Protein AF-A0A075MKU5-F1 (afdb_monomer_lite)

Radius of gyration: 11.66 Å; chains: 1; bounding box: 24×26×32 Å

Foldseek 3Di:
DVVVVVVPLVVVLVVVCVVVVHDSVVVVVQAPSSGHGDPVVVCVVVVPD

Structure (mmCIF, N/CA/C/O backbone):
data_AF-A0A075MKU5-F1
#
_entry.id   AF-A0A075MKU5-F1
#
loop_
_atom_site.group_PDB
_atom_site.id
_atom_site.type_symbol
_atom_site.label_atom_id
_atom_site.label_alt_id
_atom_site.label_comp_id
_atom_site.label_asym_id
_atom_site.label_entity_id
_atom_site.label_seq_id
_atom_site.pdbx_PDB_ins_code
_atom_site.Cartn_x
_atom_site.Cartn_y
_atom_site.Cartn_z
_atom_site.occupancy
_atom_site.B_iso_or_equiv
_atom_site.auth_seq_id
_atom_site.auth_comp_id
_atom_site.auth_asym_id
_atom_site.auth_atom_id
_atom_site.pdbx_PDB_model_num
ATOM 1 N N . MET A 1 1 ? 16.156 -17.593 -4.764 1.00 40.16 1 MET A N 1
ATOM 2 C CA . MET A 1 1 ? 15.793 -16.577 -5.783 1.00 40.16 1 MET A CA 1
ATOM 3 C C . MET A 1 1 ? 14.449 -15.915 -5.447 1.00 40.16 1 MET A C 1
ATOM 5 O O . MET A 1 1 ? 13.446 -16.202 -6.078 1.00 40.16 1 MET A O 1
ATOM 9 N N . ALA A 1 2 ? 14.419 -15.014 -4.457 1.00 38.66 2 ALA A N 1
ATOM 10 C CA . ALA A 1 2 ? 13.271 -14.129 -4.180 1.00 38.66 2 ALA A CA 1
ATOM 11 C C . ALA A 1 2 ? 13.411 -12.752 -4.873 1.00 38.66 2 ALA A C 1
ATOM 13 O O . ALA A 1 2 ? 12.446 -12.010 -5.035 1.00 38.66 2 ALA A O 1
ATOM 14 N N . VAL A 1 3 ? 14.626 -12.443 -5.337 1.00 45.44 3 VAL A N 1
ATOM 15 C CA . VAL A 1 3 ? 15.012 -11.166 -5.951 1.00 45.44 3 VAL A CA 1
ATOM 16 C C . VAL A 1 3 ? 14.433 -10.955 -7.355 1.00 45.44 3 VAL A C 1
ATOM 18 O O . VAL A 1 3 ? 14.123 -9.830 -7.718 1.00 45.44 3 VAL A O 1
ATOM 21 N N . ALA A 1 4 ? 14.185 -12.022 -8.124 1.00 41.19 4 ALA A N 1
ATOM 22 C CA . ALA A 1 4 ? 13.647 -11.912 -9.484 1.00 41.19 4 ALA A CA 1
ATOM 23 C C . ALA A 1 4 ? 12.135 -11.613 -9.518 1.00 41.19 4 ALA A C 1
ATOM 25 O O . ALA A 1 4 ? 11.667 -10.885 -10.389 1.00 41.19 4 ALA A O 1
ATOM 26 N N . ALA A 1 5 ? 11.369 -12.100 -8.534 1.00 40.91 5 ALA A N 1
ATOM 27 C CA . ALA A 1 5 ? 9.955 -11.744 -8.384 1.00 40.91 5 ALA A CA 1
ATOM 28 C C . ALA A 1 5 ? 9.780 -10.275 -7.942 1.00 40.91 5 ALA A C 1
ATOM 30 O O . ALA A 1 5 ? 8.816 -9.622 -8.338 1.00 40.91 5 ALA A O 1
ATOM 31 N N . MET A 1 6 ? 10.752 -9.746 -7.184 1.00 44.91 6 MET A N 1
ATOM 32 C CA . MET A 1 6 ? 10.859 -8.341 -6.761 1.00 44.91 6 MET A CA 1
ATOM 33 C C . MET A 1 6 ? 11.269 -7.376 -7.881 1.00 44.91 6 MET A C 1
ATOM 35 O O . MET A 1 6 ? 11.001 -6.178 -7.782 1.00 44.91 6 MET A O 1
ATOM 39 N N . SER A 1 7 ? 11.844 -7.870 -8.981 1.00 47.50 7 SER A N 1
ATOM 40 C CA . SER A 1 7 ? 12.157 -7.035 -10.148 1.00 47.50 7 SER A CA 1
ATOM 41 C C . SER A 1 7 ? 10.907 -6.509 -10.864 1.00 47.50 7 SER A C 1
ATOM 43 O O . SER A 1 7 ? 10.971 -5.465 -11.510 1.00 47.50 7 SER A O 1
ATOM 45 N N . ASN A 1 8 ? 9.739 -7.147 -10.701 1.00 52.88 8 ASN A N 1
ATOM 46 C CA . ASN A 1 8 ? 8.466 -6.629 -11.214 1.00 52.88 8 ASN A CA 1
ATOM 47 C C . ASN A 1 8 ? 7.714 -5.829 -10.131 1.00 52.88 8 ASN A C 1
ATOM 49 O O . ASN A 1 8 ? 6.647 -6.218 -9.647 1.00 52.88 8 ASN A O 1
ATOM 53 N N . ARG A 1 9 ? 8.288 -4.683 -9.739 1.00 54.97 9 ARG A N 1
ATOM 54 C CA . ARG A 1 9 ? 7.792 -3.830 -8.637 1.00 54.97 9 ARG A CA 1
ATOM 55 C C . ARG A 1 9 ? 6.345 -3.345 -8.829 1.00 54.97 9 ARG A C 1
ATOM 57 O O . ARG A 1 9 ? 5.629 -3.143 -7.850 1.00 54.97 9 ARG A O 1
ATOM 64 N N . LYS A 1 10 ? 5.866 -3.230 -10.077 1.00 56.62 10 LYS A N 1
ATOM 65 C CA . LYS A 1 10 ? 4.455 -2.911 -10.382 1.00 56.62 10 LYS A CA 1
ATOM 66 C C . LYS A 1 10 ? 3.497 -4.046 -10.000 1.00 56.62 10 LYS A C 1
ATOM 68 O O . LYS A 1 10 ? 2.418 -3.765 -9.479 1.00 56.62 10 LYS A O 1
ATOM 73 N N . SER A 1 11 ? 3.887 -5.304 -10.224 1.00 58.66 11 SER A N 1
ATOM 74 C CA . SER A 1 11 ? 3.061 -6.476 -9.891 1.00 58.66 11 SER A CA 1
ATOM 75 C C . SER A 1 11 ? 2.935 -6.681 -8.375 1.00 58.66 11 SER A C 1
ATOM 77 O O . SER A 1 11 ? 1.878 -7.081 -7.884 1.00 58.66 11 SER A O 1
ATOM 79 N N . ILE A 1 12 ? 3.976 -6.338 -7.608 1.00 71.50 12 ILE A N 1
ATOM 80 C CA . ILE A 1 12 ? 3.959 -6.447 -6.141 1.00 71.50 12 ILE A CA 1
ATOM 81 C C . ILE A 1 12 ? 3.104 -5.351 -5.508 1.00 71.50 12 ILE A C 1
ATOM 83 O O . ILE A 1 12 ? 2.279 -5.663 -4.655 1.00 71.50 12 ILE A O 1
ATOM 87 N N . ALA A 1 13 ? 3.221 -4.097 -5.957 1.00 72.31 13 ALA A N 1
ATOM 88 C CA . ALA A 1 13 ? 2.406 -3.002 -5.427 1.00 72.31 13 ALA A CA 1
ATOM 89 C C . ALA A 1 13 ? 0.898 -3.264 -5.600 1.00 72.31 13 ALA A C 1
ATOM 91 O O . ALA A 1 13 ? 0.111 -2.980 -4.702 1.00 72.31 13 ALA A O 1
ATOM 92 N N . GLU A 1 14 ? 0.486 -3.858 -6.724 1.00 78.25 14 GLU A N 1
ATOM 93 C CA . GLU A 1 14 ? -0.910 -4.256 -6.935 1.00 78.25 14 GLU A CA 1
ATOM 94 C C . GLU A 1 14 ? -1.363 -5.3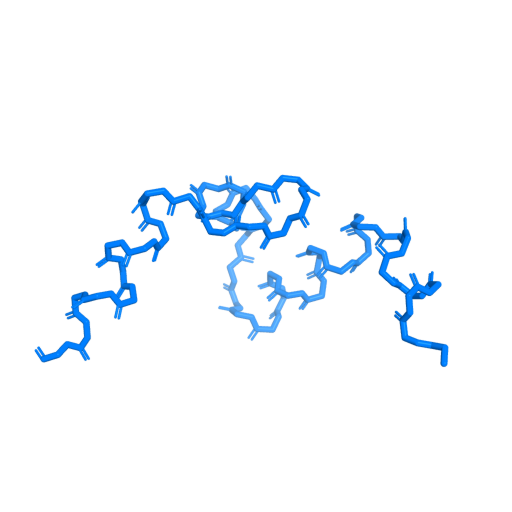55 -5.972 1.00 78.25 14 GLU A C 1
ATOM 96 O O . GLU A 1 14 ? -2.417 -5.229 -5.349 1.00 78.25 14 GLU A O 1
ATOM 101 N N . LYS A 1 15 ? -0.560 -6.413 -5.818 1.00 78.8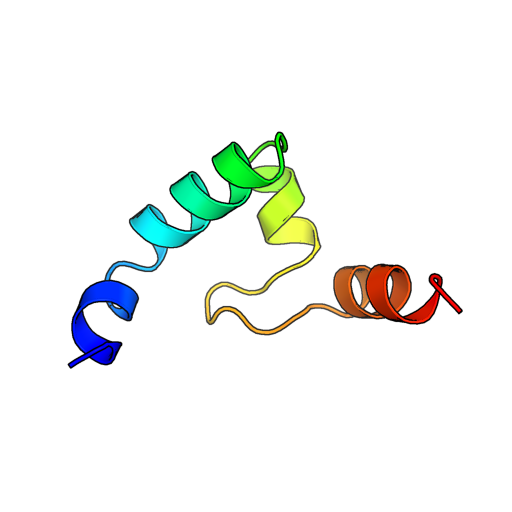1 15 LYS A N 1
ATOM 102 C CA . LYS A 1 15 ? -0.869 -7.524 -4.908 1.00 78.81 15 LYS A CA 1
ATOM 103 C C . LYS A 1 15 ? -0.926 -7.070 -3.453 1.00 78.81 15 LYS A C 1
ATOM 105 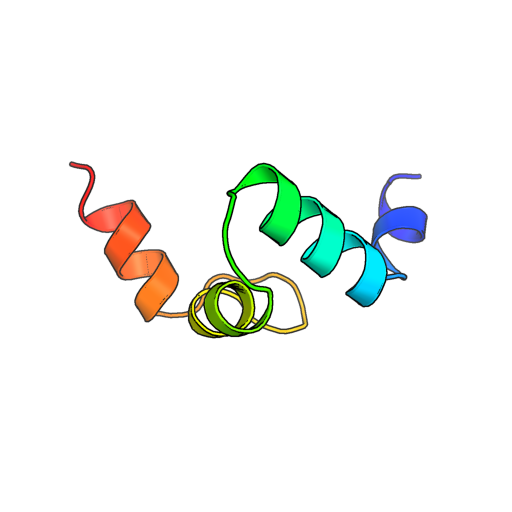O O . LYS A 1 15 ? -1.835 -7.474 -2.732 1.00 78.81 15 LYS A O 1
ATOM 110 N N . VAL A 1 16 ? 0.006 -6.215 -3.035 1.00 76.44 16 VAL A N 1
ATOM 111 C CA . VAL A 1 16 ? 0.048 -5.645 -1.682 1.00 76.44 16 VAL A CA 1
ATOM 112 C C . VAL A 1 16 ? -1.153 -4.734 -1.452 1.00 76.44 16 VAL A C 1
ATOM 114 O O . VAL A 1 16 ? -1.859 -4.918 -0.467 1.00 76.44 16 VAL A O 1
ATOM 117 N N . ALA A 1 17 ? -1.458 -3.827 -2.386 1.00 82.19 17 ALA A N 1
ATOM 118 C CA . ALA A 1 17 ? -2.632 -2.960 -2.291 1.00 82.19 17 ALA A CA 1
ATOM 119 C C . ALA A 1 17 ? -3.933 -3.776 -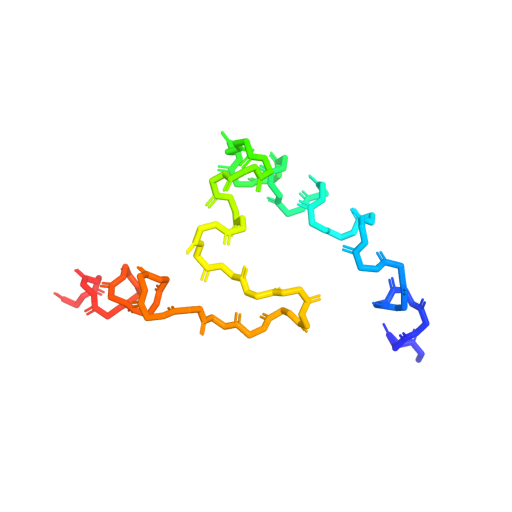2.186 1.00 82.19 17 ALA A C 1
ATOM 121 O O . ALA A 1 17 ? -4.757 -3.507 -1.315 1.00 82.19 17 ALA A O 1
ATOM 122 N N . LYS A 1 18 ? -4.074 -4.832 -3.003 1.00 84.06 18 LYS A N 1
ATOM 123 C CA . LYS A 1 18 ? -5.218 -5.753 -2.953 1.00 84.06 18 LYS A CA 1
ATOM 124 C C . LYS A 1 18 ? -5.306 -6.497 -1.618 1.00 84.06 18 LYS A C 1
ATOM 126 O O . LYS A 1 18 ? -6.395 -6.601 -1.066 1.00 84.06 18 LYS A O 1
ATOM 131 N N . LYS A 1 19 ? -4.181 -6.987 -1.088 1.00 80.69 19 LYS A N 1
ATOM 132 C CA . LYS A 1 19 ? -4.129 -7.700 0.200 1.00 80.69 19 LYS A CA 1
ATOM 133 C C . LYS A 1 19 ? -4.463 -6.790 1.385 1.00 80.69 19 LYS A C 1
ATOM 135 O O . LYS A 1 19 ? -5.101 -7.239 2.326 1.00 80.69 19 LYS A O 1
ATOM 140 N N . LEU A 1 20 ? -4.062 -5.523 1.310 1.00 79.12 20 LEU A N 1
ATOM 141 C CA . LEU A 1 20 ? -4.372 -4.494 2.304 1.00 79.12 20 LEU A CA 1
ATOM 142 C C . LEU A 1 20 ? -5.762 -3.861 2.106 1.00 79.12 20 LEU A C 1
ATOM 144 O O . LEU A 1 20 ? -6.153 -3.008 2.893 1.00 79.12 20 LEU A O 1
ATOM 148 N N . GLY A 1 21 ? -6.501 -4.224 1.050 1.00 84.44 21 GLY A N 1
ATOM 149 C CA . GLY A 1 21 ? -7.811 -3.636 0.748 1.00 84.44 21 GLY A CA 1
ATOM 150 C C . GLY A 1 21 ? -7.766 -2.144 0.392 1.00 84.44 21 GLY A C 1
ATOM 151 O O . GLY A 1 21 ? -8.779 -1.453 0.488 1.00 84.44 21 GLY A O 1
ATOM 152 N N . ILE A 1 22 ? -6.607 -1.622 -0.022 1.00 84.50 22 ILE A N 1
ATOM 153 C CA . ILE A 1 22 ? -6.414 -0.205 -0.357 1.00 84.50 22 ILE A CA 1
ATOM 154 C C . ILE A 1 22 ? -6.177 -0.002 -1.853 1.00 84.50 22 ILE A C 1
ATOM 156 O O . ILE A 1 22 ? -5.749 -0.892 -2.586 1.00 84.50 22 ILE A O 1
ATOM 160 N N . LYS A 1 23 ? -6.405 1.224 -2.331 1.00 85.31 23 LYS A N 1
ATOM 161 C CA . LYS A 1 23 ? -6.026 1.620 -3.695 1.00 85.31 23 LYS A CA 1
ATOM 162 C C . LYS A 1 23 ? -4.503 1.762 -3.803 1.00 85.31 23 LYS A C 1
ATOM 164 O O . LYS A 1 23 ? -3.863 2.271 -2.885 1.00 85.31 23 LYS A O 1
ATOM 169 N N . LYS A 1 24 ? -3.924 1.431 -4.966 1.00 82.00 24 LYS A N 1
ATOM 170 C CA . LYS A 1 24 ? -2.480 1.602 -5.247 1.00 82.00 24 LYS A CA 1
ATOM 171 C C . LYS A 1 24 ? -1.965 3.016 -4.969 1.00 82.00 24 LYS A C 1
ATOM 173 O O . LYS A 1 24 ? -0.875 3.169 -4.442 1.00 82.00 24 LYS A O 1
ATOM 178 N N . ALA A 1 25 ? -2.755 4.044 -5.288 1.00 83.94 25 ALA A N 1
ATOM 179 C CA . ALA A 1 25 ? -2.389 5.435 -5.012 1.00 83.94 25 ALA A CA 1
ATOM 180 C C . ALA A 1 25 ? -2.175 5.686 -3.510 1.00 83.94 25 ALA A C 1
ATOM 182 O O . ALA A 1 25 ? -1.238 6.374 -3.120 1.00 83.94 25 ALA A O 1
ATOM 183 N N . ARG A 1 26 ? -3.000 5.052 -2.668 1.00 85.06 26 ARG A N 1
ATOM 184 C CA . ARG A 1 26 ? -2.868 5.106 -1.212 1.00 85.06 26 ARG A CA 1
ATOM 185 C C . ARG A 1 26 ? -1.651 4.316 -0.732 1.00 85.06 26 ARG A C 1
ATOM 187 O O . ARG A 1 26 ? -0.972 4.766 0.174 1.00 85.06 26 ARG A O 1
ATOM 194 N N . LEU A 1 27 ? -1.312 3.201 -1.381 1.00 83.44 27 LEU A N 1
ATOM 195 C CA . LEU A 1 27 ? -0.058 2.492 -1.108 1.00 83.44 27 LEU A CA 1
ATOM 196 C C . LEU A 1 27 ? 1.170 3.368 -1.434 1.00 83.44 27 LEU A C 1
ATOM 198 O O . LEU A 1 27 ? 2.067 3.484 -0.609 1.00 83.44 27 LEU A O 1
ATOM 202 N N . TYR A 1 28 ? 1.186 4.060 -2.579 1.00 84.44 28 TYR A N 1
ATOM 203 C CA . TYR A 1 28 ? 2.287 4.965 -2.956 1.00 84.44 28 TYR A CA 1
ATOM 204 C C . TYR A 1 28 ? 2.417 6.210 -2.072 1.00 84.44 28 TYR A C 1
ATOM 206 O O . TYR A 1 28 ? 3.454 6.879 -2.085 1.00 84.44 28 TYR A O 1
ATOM 214 N N . TYR A 1 29 ? 1.381 6.531 -1.301 1.00 85.81 29 TYR A N 1
ATOM 215 C CA . TYR A 1 29 ? 1.454 7.573 -0.286 1.00 85.81 29 TYR A CA 1
ATOM 216 C C . TYR A 1 29 ? 2.338 7.148 0.897 1.00 85.81 29 TYR A C 1
ATOM 218 O O . TYR A 1 29 ? 3.073 7.967 1.443 1.00 85.81 29 TYR A O 1
ATOM 226 N N . TYR A 1 30 ? 2.329 5.858 1.243 1.00 83.56 30 TYR A N 1
ATOM 227 C CA . TYR A 1 30 ? 3.056 5.314 2.393 1.00 83.56 30 TYR A CA 1
ATOM 228 C C . TYR A 1 30 ? 4.381 4.640 2.036 1.00 83.56 30 TYR A C 1
ATOM 230 O O . TYR A 1 30 ? 5.235 4.492 2.906 1.00 83.56 30 TYR A O 1
ATOM 238 N N . VAL A 1 31 ? 4.572 4.235 0.779 1.00 81.00 31 VAL A N 1
ATOM 239 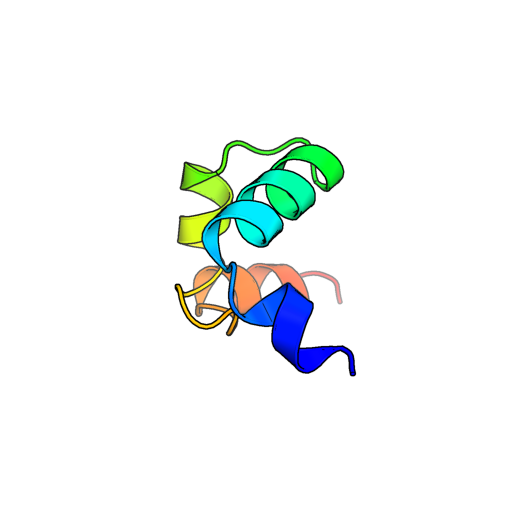C CA . VAL A 1 31 ? 5.726 3.435 0.348 1.00 81.00 31 VAL A CA 1
ATOM 240 C C . VAL A 1 31 ? 6.340 4.024 -0.925 1.00 81.00 31 VAL A C 1
ATOM 242 O O . VAL A 1 31 ? 5.624 4.495 -1.816 1.00 81.00 31 VAL A O 1
ATOM 245 N N . ASN A 1 32 ? 7.668 4.026 -1.016 1.00 82.56 32 ASN A N 1
ATOM 246 C CA . ASN A 1 32 ? 8.408 4.452 -2.203 1.00 82.56 32 ASN A CA 1
ATOM 247 C C . ASN A 1 32 ? 8.394 3.383 -3.308 1.00 82.56 32 ASN A C 1
ATOM 249 O O . ASN A 1 32 ? 8.015 2.231 -3.097 1.00 82.56 32 ASN A O 1
ATOM 253 N N . GLY A 1 33 ? 8.835 3.764 -4.511 1.00 71.12 33 GLY A N 1
ATOM 254 C CA . GLY A 1 33 ? 8.916 2.858 -5.663 1.00 71.12 33 GLY A CA 1
ATOM 255 C C . GLY A 1 33 ? 9.935 1.721 -5.503 1.00 71.12 33 GLY A C 1
ATOM 256 O O . GLY A 1 33 ? 9.817 0.702 -6.185 1.00 71.12 33 GLY A O 1
ATOM 257 N N . ASP A 1 34 ? 10.914 1.878 -4.612 1.00 71.06 34 ASP A N 1
ATOM 258 C CA . ASP A 1 34 ? 11.872 0.846 -4.196 1.00 71.06 34 ASP A CA 1
ATOM 259 C C . ASP A 1 34 ? 11.347 -0.055 -3.060 1.00 71.06 34 ASP A C 1
ATOM 261 O O . ASP A 1 34 ? 11.956 -1.082 -2.778 1.00 71.06 34 ASP A O 1
ATOM 265 N N . GLY A 1 35 ? 10.195 0.275 -2.461 1.00 71.94 35 GLY A N 1
ATOM 266 C CA . GLY A 1 35 ? 9.575 -0.505 -1.387 1.00 71.94 35 GLY A CA 1
ATOM 267 C C . GLY A 1 35 ? 9.912 -0.040 0.033 1.00 71.94 35 GLY A C 1
ATOM 268 O O . GLY A 1 35 ? 9.333 -0.573 0.978 1.00 71.94 35 GLY A O 1
ATOM 269 N N . SER A 1 36 ? 10.783 0.959 0.208 1.00 77.12 36 SER A N 1
ATOM 270 C CA . SER A 1 36 ? 11.009 1.591 1.515 1.00 77.12 36 SER A CA 1
ATOM 271 C C . SER A 1 36 ? 9.783 2.368 2.012 1.00 77.12 36 SER A C 1
ATOM 273 O O . SER A 1 36 ? 9.015 2.936 1.228 1.00 77.12 36 SER A O 1
ATOM 275 N N . CYS A 1 37 ? 9.597 2.407 3.335 1.00 79.94 37 CYS A N 1
ATOM 276 C CA . CYS A 1 37 ? 8.533 3.195 3.954 1.00 79.94 37 CYS A CA 1
ATOM 277 C C . CYS A 1 37 ? 8.835 4.693 3.851 1.00 79.94 37 CYS A C 1
ATOM 279 O O . CYS A 1 37 ? 9.941 5.143 4.146 1.00 79.94 37 CYS A O 1
ATOM 281 N N . LYS A 1 38 ? 7.822 5.470 3.469 1.00 83.88 38 LYS A N 1
ATOM 282 C CA . LYS A 1 38 ? 7.828 6.931 3.586 1.00 83.88 38 LYS A CA 1
ATOM 283 C C . LYS A 1 38 ? 7.519 7.336 5.020 1.00 83.88 38 LYS A C 1
ATOM 285 O O . LYS A 1 38 ? 6.939 6.563 5.778 1.00 83.88 38 LYS A O 1
ATOM 290 N N . GLU A 1 39 ? 7.802 8.590 5.354 1.00 85.75 39 GLU A N 1
ATOM 291 C CA . GLU A 1 39 ? 7.548 9.160 6.682 1.00 85.75 39 GLU A CA 1
ATOM 292 C C . GLU A 1 39 ? 6.088 8.975 7.138 1.00 85.75 39 GLU A C 1
ATOM 294 O O . GLU A 1 39 ? 5.826 8.593 8.273 1.00 85.75 39 GLU A O 1
ATOM 299 N N . ALA A 1 40 ? 5.125 9.142 6.223 1.00 81.00 40 ALA A N 1
ATOM 300 C CA . ALA A 1 40 ? 3.710 8.892 6.496 1.00 81.00 40 ALA A CA 1
ATOM 301 C C . ALA A 1 40 ? 3.405 7.419 6.831 1.00 81.00 40 ALA A C 1
ATOM 303 O O . ALA A 1 40 ? 2.504 7.147 7.618 1.00 81.00 40 ALA A O 1
ATOM 304 N N . GLY A 1 41 ? 4.127 6.473 6.219 1.00 80.75 41 GLY A N 1
ATOM 305 C CA . GLY A 1 41 ? 4.011 5.045 6.521 1.00 80.75 41 GLY A CA 1
ATOM 306 C C . GLY A 1 41 ? 4.685 4.693 7.845 1.00 80.75 41 GLY A C 1
ATOM 307 O O . GLY A 1 41 ? 4.122 3.944 8.635 1.00 80.75 41 GLY A O 1
ATOM 308 N N . GLY A 1 42 ? 5.841 5.304 8.123 1.00 78.38 42 GLY A N 1
ATOM 309 C CA . GLY A 1 42 ? 6.536 5.179 9.405 1.00 78.38 42 GLY A CA 1
ATOM 310 C C . GLY A 1 42 ? 5.676 5.648 10.579 1.00 78.38 42 GLY A C 1
ATOM 311 O O . GLY A 1 42 ? 5.521 4.910 11.541 1.00 78.38 42 GLY A O 1
ATOM 312 N N . LYS A 1 43 ? 5.016 6.809 10.460 1.00 81.06 43 LYS A N 1
ATOM 313 C CA . LYS A 1 43 ? 4.112 7.334 11.502 1.00 81.06 43 LYS A CA 1
ATOM 314 C C . LYS A 1 43 ? 2.899 6.440 11.769 1.00 81.06 43 LYS A C 1
ATOM 316 O O . LYS A 1 43 ? 2.440 6.385 12.902 1.00 81.06 43 LYS A O 1
ATOM 321 N N . LEU A 1 44 ? 2.384 5.737 10.755 1.00 75.88 44 LEU A N 1
ATOM 322 C CA . LEU A 1 44 ? 1.322 4.745 10.961 1.00 75.88 44 LEU A CA 1
ATOM 323 C C . LEU A 1 44 ? 1.820 3.533 11.749 1.00 75.88 44 LEU A C 1
ATOM 325 O O . LEU A 1 44 ? 1.116 3.067 12.632 1.00 75.88 44 LEU A O 1
ATOM 329 N N . LEU A 1 45 ? 3.022 3.042 11.436 1.00 73.81 45 LEU A N 1
ATOM 330 C CA . LEU A 1 45 ? 3.614 1.888 12.119 1.00 73.81 45 LEU A CA 1
ATOM 331 C C . LEU A 1 45 ? 4.074 2.224 13.545 1.00 73.81 45 LEU A C 1
ATOM 333 O O . LEU A 1 45 ? 4.047 1.365 14.418 1.00 73.81 45 LEU A O 1
ATOM 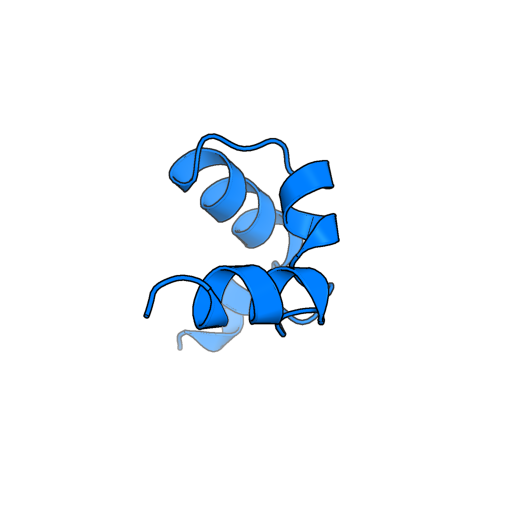337 N N . GLU A 1 46 ? 4.499 3.463 13.784 1.00 75.94 46 GLU A N 1
ATOM 338 C CA . GLU A 1 46 ? 4.954 3.934 15.096 1.00 75.94 46 GLU A CA 1
ATOM 339 C C . GLU A 1 46 ? 3.791 4.356 16.011 1.00 75.94 46 GLU A C 1
ATOM 341 O O . GLU A 1 46 ? 3.915 4.286 17.230 1.00 75.94 46 GLU A O 1
ATOM 346 N N . GLY A 1 47 ? 2.646 4.738 15.429 1.00 58.09 47 GLY A N 1
ATOM 347 C CA . GLY A 1 47 ? 1.413 5.076 16.145 1.00 58.09 47 GLY A CA 1
ATOM 348 C C . GLY A 1 47 ? 0.597 3.878 16.657 1.00 58.09 47 GLY A C 1
ATOM 349 O O . GLY A 1 47 ? -0.425 4.096 17.298 1.00 58.09 47 GLY A O 1
ATOM 350 N N . GLU A 1 48 ? 1.027 2.638 16.396 1.00 53.81 48 GLU A N 1
ATOM 351 C CA . GLU A 1 48 ? 0.483 1.399 16.989 1.00 53.81 48 GLU A CA 1
ATOM 352 C C . GLU A 1 48 ? 1.321 0.928 18.203 1.00 53.81 48 GLU A C 1
ATOM 354 O O . GLU A 1 48 ? 1.667 -0.249 18.325 1.00 53.81 48 GLU A O 1
ATOM 359 N N . LYS A 1 49 ? 1.673 1.847 19.109 1.00 43.59 49 LYS A N 1
ATOM 360 C CA . LYS A 1 49 ? 2.207 1.509 20.440 1.00 43.59 49 LYS A CA 1
ATOM 361 C C . LYS A 1 49 ? 1.240 1.887 21.548 1.00 43.59 49 LYS A C 1
ATOM 363 O O . LYS A 1 49 ? 0.659 2.990 21.465 1.00 43.59 49 LYS A O 1
#

Sequence (49 aa):
MAVAAMSNRKSIAEKVAKKLGIKKARLYYYVNGDGSCKEAGGKLLEGEK

Secondary structure (DSSP, 8-state):
--HHHHT-HHHHHHHHHHHTT--HHHHHHHB-TTSPBPHHHHHHHHT--

pLDDT: mean 70.91, std 15.22, range [38.66, 85.81]